Protein AF-A0A2M8C863-F1 (afdb_monomer_lite)

Secondary structure (DSSP, 8-state):
--EEEEEEESEEEEEEEEESS-SSTTT-S-EEEEEEEE-SSHHHHHHHHHHHHHHHHHHHHHHT-

Radius of gyration: 12.48 Å; chains: 1; bounding box: 37×22×29 Å

Foldseek 3Di:
DWDWDFDPDPFGKIWIKDADADPDPVPGPDMDTQDIDGDPDVVRVVVNVVSSVVSVVVVCVVVVD

Sequence (65 aa):
NFYELRIKAGNEIRVIMFTIDHSNFAECTKVVCLNGFQKKSTKDYLRAIKTAEKILNDYLYYKNI

Structure (mmCIF, N/CA/C/O backbone):
data_AF-A0A2M8C863-F1
#
_entry.id   AF-A0A2M8C863-F1
#
loop_
_atom_site.group_PDB
_atom_site.id
_atom_site.type_symbol
_atom_site.label_atom_id
_atom_site.label_alt_id
_atom_site.label_comp_id
_atom_site.label_asym_id
_atom_site.label_entity_id
_atom_site.label_seq_id
_atom_site.pdbx_PDB_ins_code
_atom_site.Cartn_x
_atom_site.Cartn_y
_atom_site.Cartn_z
_atom_site.occupancy
_atom_site.B_iso_or_equiv
_atom_site.auth_seq_id
_atom_site.auth_comp_id
_atom_site.auth_asym_id
_atom_site.auth_atom_id
_atom_site.pdbx_PDB_model_num
ATOM 1 N N . ASN A 1 1 ? 8.875 6.119 -1.087 1.00 86.44 1 ASN A N 1
ATOM 2 C CA . ASN A 1 1 ? 7.607 6.831 -0.805 1.00 86.44 1 ASN A CA 1
ATOM 3 C C . ASN A 1 1 ? 6.443 5.883 -0.998 1.00 86.44 1 ASN A C 1
ATOM 5 O O . ASN A 1 1 ? 6.465 5.127 -1.959 1.00 86.44 1 ASN A O 1
ATOM 9 N N . PHE A 1 2 ? 5.468 5.896 -0.088 1.00 96.75 2 PHE A N 1
ATOM 10 C CA . PHE A 1 2 ? 4.251 5.096 -0.232 1.00 96.75 2 PHE A CA 1
ATOM 11 C C . PHE A 1 2 ? 3.159 5.859 -0.982 1.00 96.75 2 PHE A C 1
ATOM 13 O O . PHE A 1 2 ? 3.059 7.081 -0.870 1.00 96.75 2 PHE A O 1
ATOM 20 N N . TYR A 1 3 ? 2.311 5.109 -1.680 1.00 97.06 3 TYR A N 1
ATOM 21 C CA . TYR A 1 3 ? 1.080 5.578 -2.309 1.00 97.06 3 TYR A CA 1
ATOM 22 C C . TYR A 1 3 ? -0.139 4.997 -1.590 1.00 97.06 3 TYR A C 1
ATOM 24 O O . TYR A 1 3 ? -0.043 3.985 -0.898 1.00 97.06 3 TYR A O 1
ATOM 32 N N . GLU A 1 4 ? -1.297 5.638 -1.739 1.00 95.88 4 GLU A N 1
ATOM 33 C CA . GLU A 1 4 ? -2.529 5.250 -1.048 1.00 95.88 4 GLU A CA 1
ATOM 34 C C . GLU A 1 4 ? -3.655 5.012 -2.057 1.00 95.88 4 GLU A C 1
ATOM 36 O O . GLU A 1 4 ?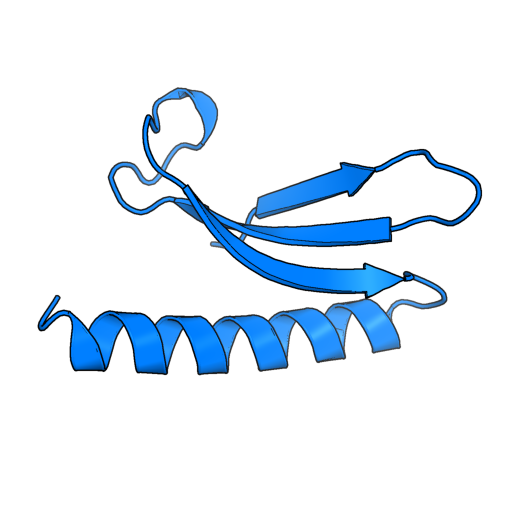 -4.063 5.928 -2.771 1.00 95.88 4 GLU A O 1
ATOM 41 N N . LEU A 1 5 ? -4.199 3.795 -2.079 1.00 95.62 5 LEU A N 1
ATOM 42 C CA . LEU A 1 5 ? -5.438 3.483 -2.787 1.00 95.62 5 LEU A CA 1
ATOM 43 C C . LEU A 1 5 ? -6.622 3.737 -1.856 1.00 95.62 5 LEU A C 1
ATOM 45 O O . LEU A 1 5 ? -6.726 3.124 -0.793 1.00 95.62 5 LEU A O 1
ATOM 49 N N . ARG A 1 6 ? -7.528 4.632 -2.261 1.00 94.44 6 ARG A N 1
ATOM 50 C CA . ARG A 1 6 ? -8.746 4.966 -1.511 1.00 94.44 6 ARG A CA 1
ATOM 51 C C . ARG A 1 6 ? -9.944 4.246 -2.106 1.00 94.44 6 ARG A C 1
ATOM 53 O O . ARG A 1 6 ? -10.340 4.540 -3.231 1.00 94.44 6 ARG A O 1
ATOM 60 N N . ILE A 1 7 ? -10.553 3.359 -1.331 1.00 92.81 7 ILE A N 1
ATOM 61 C CA . ILE A 1 7 ? -11.736 2.606 -1.743 1.00 92.81 7 ILE A CA 1
ATOM 62 C C . ILE A 1 7 ? -12.957 3.232 -1.068 1.00 92.81 7 ILE A C 1
ATOM 64 O O . ILE A 1 7 ? -13.092 3.207 0.155 1.00 92.81 7 ILE A O 1
ATOM 68 N N . LYS A 1 8 ? -13.857 3.810 -1.871 1.00 84.50 8 LYS A N 1
ATOM 69 C CA . LYS A 1 8 ? -15.126 4.374 -1.392 1.00 84.50 8 LYS A CA 1
ATOM 70 C C . LYS A 1 8 ? -16.210 3.294 -1.394 1.00 84.50 8 LYS A C 1
ATOM 72 O O . LYS A 1 8 ? -17.038 3.254 -2.295 1.00 84.50 8 LYS A O 1
ATOM 77 N N . ALA A 1 9 ? -16.187 2.415 -0.396 1.00 75.00 9 ALA A N 1
ATOM 78 C CA . ALA A 1 9 ? -17.190 1.365 -0.219 1.00 75.00 9 ALA A CA 1
ATOM 79 C C . ALA A 1 9 ? -17.675 1.342 1.238 1.00 75.00 9 ALA A C 1
ATOM 81 O O . ALA A 1 9 ? -17.124 0.628 2.073 1.00 75.00 9 ALA A O 1
ATOM 82 N N . GLY A 1 10 ? -18.681 2.169 1.546 1.00 76.81 10 GLY A N 1
ATOM 83 C CA . GLY A 1 10 ? -19.273 2.331 2.883 1.00 76.81 10 GLY A CA 1
ATOM 84 C C . GLY A 1 10 ? -18.327 2.979 3.901 1.00 76.81 10 GLY A C 1
ATOM 85 O O . GLY A 1 10 ? -18.535 4.114 4.315 1.00 76.81 10 GLY A O 1
ATOM 86 N N . ASN A 1 11 ? -17.259 2.271 4.263 1.00 81.56 11 ASN A N 1
ATOM 87 C CA . ASN A 1 11 ? -16.189 2.738 5.136 1.00 81.56 11 ASN A CA 1
ATOM 88 C C . ASN A 1 11 ? -14.999 3.271 4.316 1.00 81.56 11 ASN A C 1
ATOM 90 O O . ASN A 1 11 ? -14.723 2.775 3.225 1.00 81.56 11 ASN A O 1
ATOM 94 N N . GLU A 1 12 ? -14.248 4.241 4.857 1.00 86.06 12 GLU A N 1
ATOM 95 C CA . GLU A 1 12 ? -12.973 4.689 4.268 1.00 86.06 12 GLU A CA 1
ATOM 96 C C . GLU A 1 12 ? -11.898 3.596 4.394 1.00 86.06 12 GLU A C 1
ATOM 98 O O . GLU A 1 12 ? -11.067 3.616 5.310 1.00 86.06 12 GLU A O 1
ATOM 103 N N . ILE A 1 13 ? -11.918 2.629 3.477 1.00 93.81 13 ILE A N 1
ATOM 104 C CA . ILE A 1 13 ? -10.863 1.628 3.345 1.00 93.81 13 ILE A CA 1
ATOM 105 C C . ILE A 1 13 ? -9.731 2.231 2.522 1.00 93.81 13 ILE A C 1
ATOM 107 O O . ILE A 1 13 ? -9.938 2.822 1.458 1.00 93.81 13 ILE A O 1
ATOM 111 N N . ARG A 1 14 ? -8.516 2.084 3.037 1.00 96.00 14 ARG A N 1
ATOM 112 C CA . ARG A 1 14 ? -7.293 2.571 2.415 1.00 96.00 14 ARG A CA 1
ATOM 113 C C . ARG A 1 14 ? -6.288 1.440 2.334 1.00 96.00 14 ARG A C 1
ATOM 115 O O . ARG A 1 14 ? -6.184 0.653 3.271 1.00 96.00 14 ARG A O 1
ATOM 122 N N . VAL A 1 15 ? -5.557 1.368 1.231 1.00 97.44 15 VAL A N 1
ATOM 123 C CA . VAL A 1 15 ? -4.466 0.407 1.046 1.00 97.44 15 VAL A CA 1
ATOM 124 C C . VAL A 1 15 ? -3.177 1.178 0.816 1.00 97.44 15 VAL A C 1
ATOM 126 O O . VAL A 1 15 ? -3.132 2.047 -0.054 1.00 97.44 15 VAL A O 1
ATOM 129 N N . ILE A 1 16 ? -2.144 0.875 1.601 1.00 98.25 16 ILE A N 1
ATOM 130 C CA . ILE A 1 16 ? -0.802 1.412 1.383 1.00 98.25 16 ILE A CA 1
ATOM 131 C C . ILE A 1 16 ? -0.112 0.569 0.312 1.00 98.25 16 ILE A C 1
ATOM 133 O O . ILE A 1 16 ? -0.102 -0.662 0.382 1.00 98.25 16 ILE A O 1
ATOM 137 N N . MET A 1 17 ? 0.458 1.241 -0.680 1.00 97.88 17 MET A N 1
ATOM 138 C CA . MET A 1 17 ? 1.107 0.639 -1.838 1.00 97.88 17 MET A CA 1
ATOM 139 C C . MET A 1 17 ? 2.522 1.183 -2.018 1.00 97.88 17 MET A C 1
ATOM 141 O O . MET A 1 17 ? 2.829 2.308 -1.617 1.00 97.88 17 MET A O 1
ATOM 145 N N . PHE A 1 18 ? 3.366 0.402 -2.680 1.00 96.62 18 PHE A N 1
ATOM 146 C CA . PHE A 1 18 ? 4.708 0.803 -3.091 1.00 96.62 18 PHE A CA 1
ATOM 147 C C . PHE A 1 18 ? 4.943 0.430 -4.556 1.00 96.62 18 PHE A C 1
ATOM 149 O O . PHE A 1 18 ? 4.508 -0.631 -5.004 1.00 96.62 18 PHE A O 1
ATOM 156 N N . THR A 1 19 ? 5.601 1.308 -5.307 1.00 96.25 19 THR A N 1
ATOM 157 C CA . THR A 1 19 ? 5.954 1.080 -6.712 1.00 96.25 19 THR A CA 1
ATOM 158 C C . THR A 1 19 ? 7.276 0.321 -6.786 1.00 96.25 19 THR A C 1
ATOM 160 O O . THR A 1 19 ? 8.236 0.686 -6.116 1.00 96.25 19 THR A O 1
ATOM 163 N N . ILE A 1 20 ? 7.335 -0.766 -7.558 1.00 93.44 20 ILE A N 1
ATOM 164 C CA . ILE A 1 20 ? 8.519 -1.649 -7.576 1.00 93.44 20 ILE A CA 1
ATOM 165 C C . ILE A 1 20 ? 9.456 -1.317 -8.739 1.00 93.44 20 ILE A C 1
ATOM 167 O O . ILE A 1 20 ? 10.664 -1.498 -8.630 1.00 93.44 20 ILE A O 1
ATOM 171 N N . ASP A 1 21 ? 8.908 -0.864 -9.860 1.00 94.19 21 ASP A N 1
ATOM 172 C CA . ASP A 1 21 ? 9.635 -0.703 -11.120 1.00 94.19 21 ASP A CA 1
ATOM 173 C C . ASP A 1 21 ? 9.903 0.755 -11.504 1.00 94.19 21 ASP A C 1
ATOM 175 O O . ASP A 1 21 ? 10.735 1.009 -12.371 1.00 94.19 21 ASP A O 1
ATOM 179 N N . HIS A 1 22 ? 9.234 1.715 -10.860 1.00 95.25 22 HIS A N 1
ATOM 180 C CA . HIS A 1 22 ? 9.453 3.136 -11.106 1.00 95.25 22 HIS A CA 1
ATOM 181 C C . HIS A 1 22 ? 9.122 3.993 -9.879 1.00 95.25 22 HIS A C 1
ATOM 183 O O . HIS A 1 22 ? 8.205 3.679 -9.126 1.00 95.25 22 HIS A O 1
ATOM 189 N N . SER A 1 23 ? 9.840 5.097 -9.658 1.00 91.31 23 SER A N 1
ATOM 190 C CA . SER A 1 23 ? 9.611 5.979 -8.501 1.00 91.31 23 SER A CA 1
ATOM 191 C C . SER A 1 23 ? 8.391 6.891 -8.669 1.00 91.31 23 SER A C 1
ATOM 193 O O . SER A 1 23 ? 7.757 7.246 -7.679 1.00 91.31 23 SER A O 1
ATOM 195 N N . ASN A 1 24 ? 8.048 7.254 -9.909 1.00 92.56 24 ASN A N 1
ATOM 196 C CA . ASN A 1 24 ? 6.814 7.959 -10.244 1.00 92.56 24 ASN A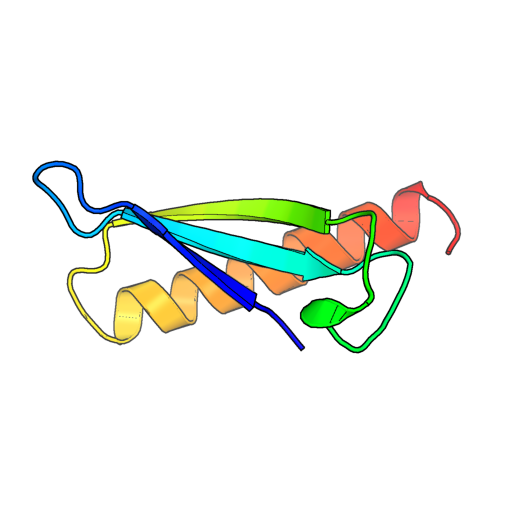 CA 1
ATOM 197 C C . ASN A 1 24 ? 5.674 6.956 -10.460 1.00 92.56 24 ASN A C 1
ATOM 199 O O . ASN A 1 24 ? 5.737 6.140 -11.378 1.00 92.56 24 ASN A O 1
ATOM 203 N N . PHE A 1 25 ? 4.613 7.066 -9.660 1.00 94.69 25 PHE A N 1
ATOM 204 C CA . PHE A 1 25 ? 3.414 6.234 -9.780 1.00 94.69 25 PHE A CA 1
ATOM 205 C C . PHE A 1 25 ? 2.734 6.314 -11.150 1.00 94.69 25 PHE A C 1
ATOM 207 O O . PHE A 1 25 ? 2.230 5.305 -11.624 1.00 94.69 25 PHE A O 1
ATOM 214 N N . ALA A 1 26 ? 2.731 7.480 -11.804 1.00 95.50 26 ALA A N 1
ATOM 215 C CA . ALA A 1 26 ? 2.102 7.631 -13.120 1.00 95.50 26 ALA A CA 1
ATOM 216 C C . ALA A 1 26 ? 2.824 6.842 -14.229 1.00 95.50 26 ALA A 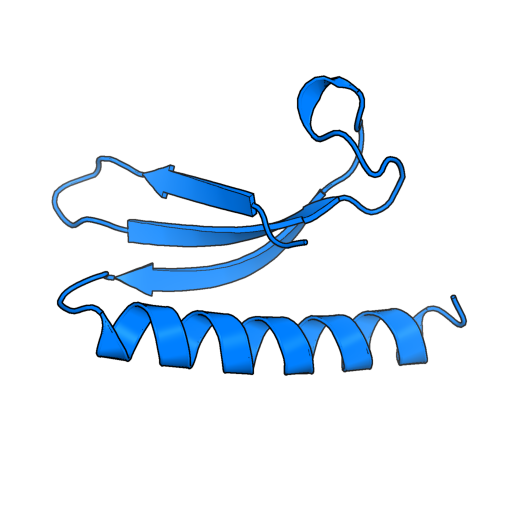C 1
ATOM 218 O O . ALA A 1 26 ? 2.231 6.556 -15.264 1.00 95.50 26 ALA A O 1
ATOM 219 N N . GLU A 1 27 ? 4.091 6.497 -14.005 1.00 96.94 27 GLU A N 1
ATOM 220 C CA . GLU A 1 27 ? 4.954 5.798 -14.962 1.00 96.94 27 GLU A CA 1
ATOM 221 C C . GLU A 1 27 ? 5.220 4.339 -14.554 1.00 96.94 27 GLU A C 1
ATOM 223 O O . GLU A 1 27 ? 5.802 3.578 -15.323 1.00 96.94 27 GLU A O 1
ATOM 228 N N . CYS A 1 28 ? 4.810 3.928 -13.350 1.00 96.69 28 CYS A N 1
ATOM 229 C CA . CYS A 1 28 ? 5.018 2.563 -12.881 1.00 96.69 28 CYS A CA 1
ATOM 230 C C . CYS A 1 28 ? 4.057 1.584 -13.568 1.00 96.69 28 CYS A C 1
ATOM 232 O O . CYS A 1 28 ? 2.899 1.905 -13.840 1.00 96.69 28 CYS A O 1
ATOM 234 N N . THR A 1 29 ? 4.519 0.356 -13.800 1.00 97.00 29 THR A N 1
ATOM 235 C CA . THR A 1 29 ? 3.669 -0.745 -14.279 1.00 97.00 29 THR A CA 1
ATOM 236 C C . THR A 1 29 ? 3.436 -1.796 -13.199 1.00 97.00 29 THR A C 1
ATOM 238 O O . THR A 1 29 ? 2.554 -2.645 -13.339 1.00 97.00 29 THR A O 1
ATOM 241 N N . LYS A 1 30 ? 4.208 -1.749 -12.103 1.00 95.44 30 LYS A N 1
ATOM 242 C CA . LYS A 1 30 ? 4.146 -2.723 -11.014 1.00 95.44 30 LYS A CA 1
ATOM 243 C C . LYS A 1 30 ? 4.074 -2.035 -9.661 1.00 95.44 30 LYS A C 1
ATOM 245 O O . LYS A 1 30 ? 4.960 -1.282 -9.254 1.00 95.44 30 LYS A O 1
ATOM 250 N N . VAL A 1 31 ? 3.046 -2.405 -8.909 1.00 95.81 31 VAL A N 1
ATOM 251 C CA . VAL A 1 31 ? 2.868 -1.999 -7.516 1.00 95.81 31 VAL A CA 1
ATOM 252 C C . VAL A 1 31 ? 2.689 -3.220 -6.630 1.00 95.81 31 VAL A C 1
ATOM 254 O O . VAL A 1 31 ? 2.146 -4.239 -7.057 1.00 95.81 31 VAL A O 1
ATOM 257 N N . VAL A 1 32 ? 3.120 -3.103 -5.379 1.00 95.50 32 VAL A N 1
ATOM 258 C CA . VAL A 1 32 ? 2.787 -4.047 -4.314 1.00 95.50 32 VAL A CA 1
ATOM 259 C C . VAL A 1 32 ? 1.836 -3.385 -3.328 1.00 95.50 32 VAL A C 1
ATOM 261 O O . VAL A 1 32 ? 2.084 -2.277 -2.851 1.00 95.50 32 VAL A O 1
ATOM 264 N N . CYS A 1 33 ? 0.740 -4.075 -3.022 1.00 97.56 33 CYS A N 1
ATOM 265 C CA . CYS A 1 33 ? -0.170 -3.715 -1.940 1.00 97.56 33 CYS A CA 1
ATOM 266 C C . CYS A 1 33 ? 0.366 -4.303 -0.634 1.00 97.56 33 CYS A C 1
ATOM 268 O O . CYS A 1 33 ? 0.514 -5.517 -0.525 1.00 97.56 33 CYS A O 1
ATOM 270 N N . LEU A 1 34 ? 0.652 -3.453 0.351 1.00 98.06 34 LEU A N 1
ATOM 271 C CA . LEU A 1 34 ? 1.321 -3.864 1.587 1.00 98.06 34 LEU A CA 1
ATOM 272 C C . LEU A 1 34 ? 0.309 -4.179 2.687 1.00 98.06 34 LEU A C 1
ATOM 274 O O . LEU A 1 34 ? 0.307 -5.273 3.244 1.00 98.06 34 LEU A O 1
ATOM 278 N N . ASN A 1 35 ? -0.584 -3.238 2.993 1.00 98.06 35 ASN A N 1
ATOM 279 C CA . ASN A 1 35 ? -1.652 -3.453 3.963 1.00 98.06 35 ASN A CA 1
ATOM 280 C C . ASN A 1 35 ? -2.885 -2.589 3.684 1.00 98.06 35 ASN A C 1
ATOM 282 O O . ASN A 1 35 ? -2.791 -1.462 3.201 1.00 98.06 35 ASN A O 1
ATOM 286 N N . GLY A 1 36 ? -4.053 -3.135 4.029 1.00 96.06 36 GLY A N 1
ATOM 287 C CA . GLY A 1 36 ? -5.334 -2.434 4.024 1.00 96.06 36 GLY A CA 1
ATOM 288 C C . GLY A 1 36 ? -5.784 -2.089 5.442 1.00 96.06 36 GLY A C 1
ATOM 289 O O . GLY A 1 36 ? -5.606 -2.881 6.366 1.00 96.06 36 GLY A O 1
ATOM 290 N N . PHE A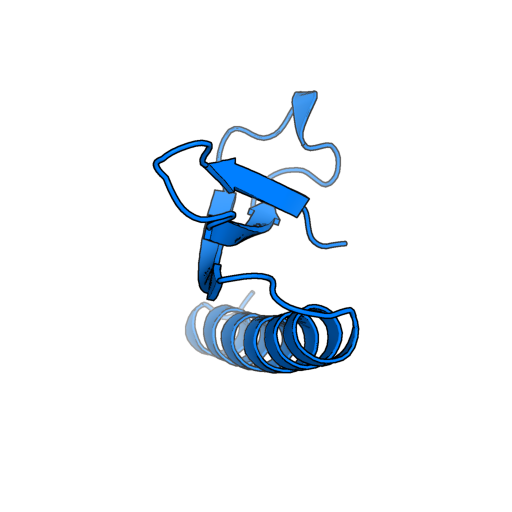 1 37 ? -6.380 -0.915 5.629 1.00 95.69 37 PHE A N 1
ATOM 291 C CA . PHE A 1 37 ? -6.917 -0.477 6.914 1.00 95.69 37 PHE A CA 1
ATOM 292 C C . PHE A 1 37 ? -8.136 0.424 6.727 1.00 95.69 37 PHE A C 1
ATOM 294 O O . PHE A 1 37 ? -8.269 1.142 5.736 1.00 95.69 37 PHE A O 1
ATOM 301 N N . GLN A 1 38 ? -9.028 0.415 7.714 1.00 94.62 38 GLN A N 1
ATOM 302 C CA . GLN A 1 38 ? -10.085 1.413 7.808 1.00 94.62 38 GLN A CA 1
ATOM 303 C C . GLN A 1 38 ? -9.524 2.653 8.502 1.00 94.62 38 GLN A C 1
ATOM 305 O O . GLN A 1 38 ? -9.089 2.577 9.655 1.00 94.62 38 GLN A O 1
ATOM 310 N N . LYS A 1 39 ? -9.553 3.810 7.838 1.00 92.19 39 LYS A N 1
ATOM 311 C CA . LYS A 1 39 ? -9.106 5.049 8.474 1.00 92.19 39 LYS A CA 1
ATOM 312 C C . LYS A 1 39 ? -10.212 5.616 9.353 1.00 92.19 39 LYS A C 1
ATOM 314 O O . LYS A 1 39 ? -11.217 6.106 8.852 1.00 92.19 39 LYS A O 1
ATOM 319 N N . LYS A 1 40 ? -9.989 5.611 10.667 1.00 92.44 40 LYS A N 1
ATOM 320 C CA . LYS A 1 40 ? -10.863 6.282 11.644 1.00 92.44 40 LYS A CA 1
ATOM 321 C C . LYS A 1 40 ? -10.213 7.555 12.190 1.00 92.44 40 LYS A C 1
ATOM 323 O O . LYS A 1 40 ? -10.891 8.521 12.510 1.00 92.44 40 LYS A O 1
ATOM 328 N N . SER A 1 41 ? -8.884 7.585 12.238 1.00 93.44 41 SER A N 1
ATOM 329 C CA . SER A 1 41 ? -8.074 8.681 12.765 1.00 93.44 41 SER A CA 1
ATOM 330 C C . SER A 1 41 ? -6.694 8.735 12.099 1.00 93.44 41 SER A C 1
ATOM 332 O O . SER A 1 41 ? -6.285 7.823 11.378 1.00 93.44 41 SER A O 1
ATOM 334 N N . THR A 1 42 ? -5.930 9.793 12.375 1.00 95.06 42 THR A N 1
ATOM 335 C CA . THR A 1 42 ? -4.519 9.896 11.960 1.00 95.06 42 THR A CA 1
ATOM 336 C C . THR A 1 42 ? -3.646 8.815 12.611 1.00 95.06 42 THR A C 1
ATOM 338 O O . THR A 1 42 ? -2.676 8.364 12.007 1.00 95.06 42 THR A O 1
ATOM 341 N N . LYS A 1 43 ? -4.005 8.325 13.808 1.00 96.88 43 LYS A N 1
ATOM 342 C CA . LYS A 1 43 ? -3.260 7.250 14.487 1.00 96.88 43 LYS A CA 1
ATOM 343 C C . LYS A 1 43 ? -3.332 5.929 13.718 1.00 96.88 43 LYS A C 1
ATOM 345 O O . LYS A 1 43 ? -2.356 5.187 13.700 1.00 96.88 43 LYS A O 1
ATOM 350 N N . ASP A 1 44 ? -4.458 5.639 13.067 1.00 95.44 44 ASP A N 1
ATOM 351 C CA . ASP A 1 44 ? -4.609 4.437 12.234 1.00 95.44 44 ASP A CA 1
ATOM 352 C C . ASP A 1 44 ? -3.694 4.494 11.016 1.00 95.44 44 ASP A C 1
ATOM 354 O O . ASP A 1 44 ? -3.020 3.517 10.710 1.00 95.44 44 ASP A O 1
ATOM 358 N N . TYR A 1 45 ? -3.606 5.670 10.390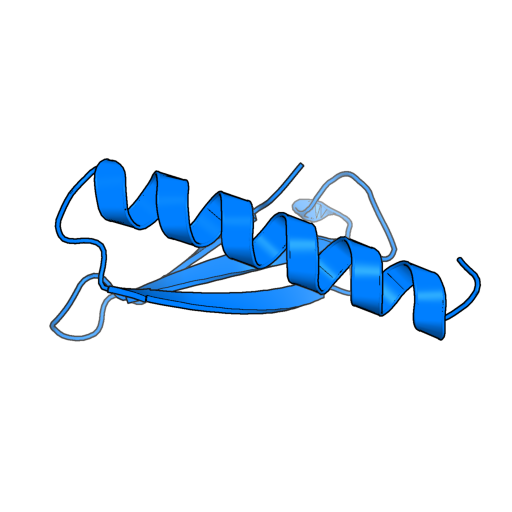 1.00 95.69 45 TYR A N 1
ATOM 359 C CA . TYR A 1 45 ? -2.702 5.910 9.270 1.00 95.69 45 TYR A CA 1
ATOM 360 C C . TYR A 1 45 ? -1.236 5.703 9.674 1.00 95.69 45 TYR A C 1
ATOM 362 O O . TYR A 1 45 ? -0.516 4.956 9.022 1.00 95.69 45 TYR A O 1
ATOM 370 N N . LEU A 1 46 ? -0.800 6.291 10.794 1.00 97.31 46 LEU A N 1
ATOM 371 C CA . LEU A 1 46 ? 0.573 6.119 11.287 1.00 97.31 46 LEU A CA 1
ATOM 372 C C . LEU A 1 46 ? 0.901 4.653 11.602 1.00 97.31 46 LEU A C 1
ATOM 374 O O . LEU A 1 46 ? 2.014 4.203 11.339 1.00 97.31 46 LEU A O 1
ATOM 378 N N . ARG A 1 47 ? -0.060 3.894 12.145 1.00 97.94 47 ARG A N 1
ATOM 379 C CA . ARG A 1 47 ? 0.102 2.446 12.344 1.00 97.94 47 ARG A CA 1
ATOM 380 C C . ARG A 1 47 ? 0.222 1.712 11.011 1.00 97.94 47 ARG A C 1
ATOM 382 O O . ARG A 1 47 ? 1.109 0.877 10.876 1.00 97.94 47 ARG A O 1
ATOM 389 N N . ALA A 1 48 ? -0.615 2.056 10.035 1.00 98.00 48 ALA A N 1
ATOM 390 C CA . ALA A 1 48 ? -0.577 1.450 8.712 1.00 98.00 48 ALA A CA 1
ATOM 391 C C . ALA A 1 48 ? 0.767 1.679 8.006 1.00 98.00 48 ALA A C 1
ATOM 393 O O . ALA A 1 48 ? 1.306 0.723 7.458 1.00 98.00 48 ALA A O 1
ATOM 394 N N . ILE A 1 49 ? 1.340 2.886 8.093 1.00 98.25 49 ILE A N 1
ATOM 395 C CA . ILE A 1 49 ? 2.670 3.195 7.543 1.00 98.25 49 ILE A CA 1
ATOM 396 C C . ILE A 1 49 ? 3.756 2.338 8.196 1.00 98.25 49 ILE A C 1
ATOM 398 O O . ILE A 1 49 ? 4.499 1.676 7.483 1.00 98.25 49 ILE A O 1
ATOM 402 N N . LYS A 1 50 ? 3.798 2.252 9.532 1.00 98.31 50 LYS A N 1
ATOM 403 C CA . LYS A 1 50 ? 4.786 1.407 10.233 1.00 98.31 50 LYS A CA 1
ATOM 404 C C . LYS A 1 50 ? 4.680 -0.067 9.839 1.00 98.31 50 LYS A C 1
ATOM 406 O O . LYS A 1 50 ? 5.685 -0.756 9.683 1.00 98.31 50 LYS A O 1
ATOM 411 N N . THR A 1 51 ? 3.456 -0.569 9.682 1.00 98.38 51 THR A N 1
ATOM 412 C CA . THR A 1 51 ? 3.225 -1.934 9.196 1.00 98.38 51 THR A CA 1
ATOM 413 C C . THR A 1 51 ? 3.700 -2.097 7.750 1.00 98.38 51 THR A C 1
ATOM 415 O O . THR A 1 51 ? 4.344 -3.096 7.446 1.00 98.38 51 THR A O 1
ATOM 418 N N . ALA A 1 52 ? 3.429 -1.125 6.877 1.00 98.38 52 ALA A N 1
ATOM 419 C CA . ALA A 1 52 ? 3.858 -1.149 5.482 1.00 98.38 52 ALA A CA 1
ATOM 420 C C . ALA A 1 52 ? 5.390 -1.113 5.340 1.00 98.38 52 ALA A C 1
ATOM 422 O O . ALA A 1 52 ? 5.932 -1.880 4.554 1.00 98.38 52 ALA A O 1
ATOM 423 N N . GLU A 1 53 ? 6.089 -0.297 6.136 1.00 98.00 53 GLU A N 1
ATOM 424 C CA . GLU A 1 53 ? 7.561 -0.260 6.197 1.00 98.00 53 GLU A CA 1
ATOM 425 C C . GLU A 1 53 ? 8.143 -1.624 6.557 1.00 98.00 53 GLU A C 1
ATOM 427 O O . GLU A 1 53 ? 9.043 -2.110 5.877 1.00 98.00 53 GLU A O 1
ATOM 432 N N . LYS A 1 54 ? 7.586 -2.280 7.583 1.00 97.94 54 LYS A N 1
ATOM 433 C CA . LYS A 1 54 ? 8.023 -3.622 7.977 1.00 97.94 54 LYS A CA 1
ATOM 434 C C . LYS A 1 54 ? 7.823 -4.638 6.847 1.00 97.94 54 LYS A C 1
ATOM 436 O O . LYS A 1 54 ? 8.761 -5.345 6.502 1.00 97.94 54 LYS A O 1
ATOM 441 N N . ILE A 1 55 ? 6.626 -4.683 6.258 1.00 98.00 55 ILE A N 1
ATOM 442 C CA . ILE A 1 55 ? 6.306 -5.625 5.171 1.00 98.00 55 ILE A CA 1
ATOM 443 C C . ILE A 1 55 ? 7.200 -5.376 3.952 1.00 98.00 55 ILE A C 1
ATOM 445 O O . ILE A 1 55 ? 7.663 -6.330 3.334 1.00 98.00 55 ILE A O 1
ATOM 449 N N . LEU A 1 56 ? 7.455 -4.111 3.606 1.00 96.62 56 LEU A N 1
ATOM 450 C CA . LEU A 1 56 ? 8.318 -3.766 2.482 1.00 96.62 56 LEU A CA 1
ATOM 451 C C . LEU A 1 56 ? 9.765 -4.210 2.730 1.00 96.62 56 LEU A C 1
ATOM 453 O O . LEU A 1 56 ? 10.364 -4.799 1.836 1.00 96.62 56 LEU A O 1
ATOM 457 N N . ASN A 1 57 ? 10.306 -3.978 3.929 1.00 95.81 57 ASN A N 1
ATOM 458 C CA . ASN A 1 57 ? 11.655 -4.423 4.285 1.00 95.81 57 ASN A CA 1
ATOM 459 C C . ASN A 1 57 ? 11.787 -5.948 4.195 1.00 95.81 57 ASN A C 1
ATOM 461 O O . ASN A 1 57 ? 12.742 -6.441 3.597 1.00 95.81 57 ASN A O 1
ATOM 465 N N . ASP A 1 58 ? 10.807 -6.686 4.724 1.00 96.25 58 ASP A N 1
ATOM 466 C CA . ASP A 1 58 ? 10.779 -8.147 4.634 1.00 96.25 58 ASP A CA 1
ATOM 467 C C . ASP A 1 58 ? 10.705 -8.595 3.160 1.00 96.25 58 ASP A C 1
ATOM 469 O O . ASP A 1 58 ? 11.463 -9.462 2.727 1.00 96.25 58 ASP A O 1
ATOM 473 N N . TYR A 1 59 ? 9.836 -7.972 2.358 1.00 93.44 59 TYR A N 1
ATOM 474 C CA . TYR A 1 59 ? 9.689 -8.269 0.931 1.00 93.44 59 TYR A CA 1
ATOM 475 C C . TYR A 1 59 ? 10.995 -8.071 0.147 1.00 93.44 59 TYR A C 1
ATOM 477 O O . TYR A 1 59 ? 11.372 -8.950 -0.630 1.00 93.44 59 TYR A O 1
ATOM 485 N N . LEU A 1 60 ? 11.684 -6.945 0.354 1.00 91.25 60 LEU A N 1
ATOM 486 C CA . LEU A 1 60 ? 12.957 -6.637 -0.305 1.00 91.25 60 LEU A CA 1
ATOM 487 C C . LEU A 1 60 ? 14.054 -7.624 0.112 1.00 91.25 60 LEU A C 1
ATOM 489 O O . LEU A 1 60 ? 14.720 -8.202 -0.748 1.00 91.25 60 LEU A O 1
ATOM 493 N N . TYR A 1 61 ? 14.140 -7.926 1.413 1.00 93.94 61 TYR A N 1
ATOM 494 C CA . TYR A 1 61 ? 15.065 -8.92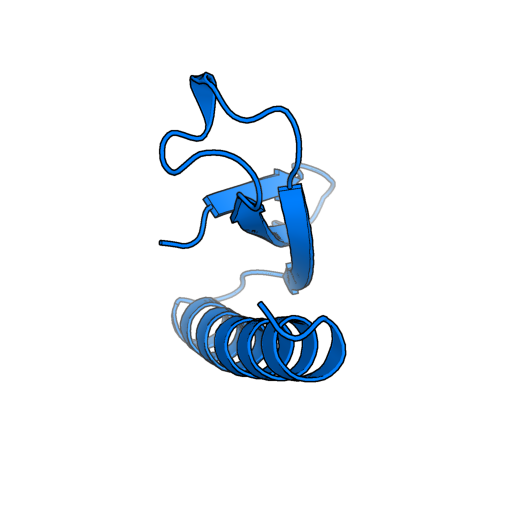5 1.946 1.00 93.94 61 TYR A CA 1
ATOM 495 C C . TYR A 1 61 ? 14.890 -10.294 1.270 1.00 93.94 61 TYR A C 1
ATOM 497 O O . TYR A 1 61 ? 15.853 -10.852 0.747 1.00 93.94 61 TYR A O 1
ATOM 505 N N . TYR A 1 62 ? 13.660 -10.820 1.197 1.00 93.31 62 TYR A N 1
ATOM 506 C CA . TYR A 1 62 ? 13.405 -12.125 0.569 1.00 93.31 62 TYR A CA 1
ATOM 507 C C . TYR A 1 62 ? 13.607 -12.132 -0.949 1.00 93.31 62 TYR A C 1
ATOM 509 O O . TYR A 1 62 ? 13.906 -13.176 -1.532 1.00 93.31 62 TYR A O 1
ATOM 517 N N . LYS A 1 63 ? 13.429 -10.987 -1.610 1.00 84.44 63 LYS A N 1
ATOM 518 C CA . LYS A 1 63 ? 13.644 -10.855 -3.051 1.00 84.44 63 LYS A CA 1
ATOM 519 C C . LYS A 1 63 ? 15.114 -10.646 -3.437 1.00 84.44 63 LYS A C 1
ATOM 521 O O . LYS A 1 63 ? 15.405 -10.762 -4.626 1.00 84.44 63 LYS A O 1
ATOM 526 N N . ASN A 1 64 ? 16.016 -10.408 -2.478 1.00 79.06 64 ASN A N 1
ATOM 527 C CA . ASN A 1 64 ? 17.415 -10.024 -2.716 1.00 79.06 64 ASN A CA 1
ATOM 528 C C . ASN A 1 64 ? 17.549 -8.780 -3.622 1.00 79.06 64 ASN A C 1
ATOM 530 O O . ASN A 1 64 ? 18.397 -8.756 -4.514 1.00 79.06 64 ASN A O 1
ATOM 534 N N . ILE A 1 65 ? 16.689 -7.776 -3.420 1.00 58.16 65 ILE A N 1
ATOM 535 C CA . ILE A 1 65 ? 16.750 -6.461 -4.092 1.00 58.16 65 ILE A CA 1
ATOM 536 C C . ILE A 1 65 ? 16.857 -5.346 -3.066 1.00 58.16 65 ILE A C 1
ATOM 538 O O . ILE A 1 65 ? 16.292 -5.514 -1.963 1.00 58.16 65 ILE A O 1
#

pLDDT: mean 93.5, std 6.79, range [58.16, 98.38]